Protein AF-E9PJC9-F1 (afdb_monomer_lite)

Radius of gyration: 21.59 Å; chains: 1; bounding box: 67×34×51 Å

Organism: Homo sapiens (NCBI:txid9606)

InterPro domains:
  IPR000734 Triacylglycerol lipase family [PR00821] (77-96)
  IPR000734 Triacylglycerol lipase family [PR00821] (98-112)
  IPR000734 Triacylglycerol lipase family [PTHR11610] (3-110)
  IPR002331 Pancreatic lipase [PR00823] (19-36)
  IPR002331 Pancreatic lipase [PR00823] (36-47)
  IPR002331 Pancreatic lipase [PR00823] (56-68)
  IPR002331 Pancreatic lipase [PR00823] (74-88)
  IPR002331 Pancreatic lipase [PR00823] (97-116)
  IPR013818 Lipase [PF00151] (18-110)
  IPR013818 Lipase [PF00151] (114-162)
  IPR029058 Alpha/Beta hydrolase fold [G3DSA:3.40.50.1820] (18-111)
  IPR029058 Alpha/Beta hydrolase fold [G3DSA:3.40.50.1820] (112-163)
  IPR029058 Alpha/Beta hydrolase fold [SSF53474] (18-110)
  IPR029058 Alpha/Beta hydrolase fold [SSF53474] (111-162)

pLDDT: mean 87.7, std 13.85, range [45.06, 98.12]

Secondary structure (DSSP, 8-state):
--SHHHHHHHS----PPPEEEETTTEEEESSTTTSSSSSS-S--PPPPHHHHT--EEE--SSSSSS-EEEBTTBTHHHHTTT--TTS-----------TT-TTHHHHHTTS---SSEEEES-B-TTTTTS-GGGS--GGGSSSEEEE-SS-S-HHHH---B--

Foldseek 3Di:
DPPVVVVVVVVPPPPDWDWDQDDVPGIDTLDPPNECDPQHPDSDDDDDCVVVVDWDWDDDPVRLPHTQTDDPVDNVSCVVDPDDPPDDDDDDDDDDDDPPRPCVSSVCNVDDDDPEAEAEQFFCRSAPPGPCVRHPDCVPDPHYYYDHDQCDPCPPRNRGGHD

Structure (mmCIF, N/CA/C/O backbone):
data_AF-E9PJC9-F1
#
_entry.id   AF-E9PJC9-F1
#
loop_
_atom_site.group_PDB
_atom_site.id
_atom_site.type_symbol
_atom_site.label_atom_id
_atom_site.label_alt_id
_atom_site.label_comp_id
_atom_site.label_asym_id
_atom_site.label_entity_id
_atom_site.label_seq_id
_atom_site.pdbx_PDB_ins_code
_atom_site.Cartn_x
_atom_site.Cartn_y
_atom_site.Cartn_z
_atom_site.occupancy
_atom_site.B_iso_or_equiv
_atom_site.auth_seq_id
_atom_site.auth_comp_id
_atom_site.auth_asym_id
_atom_site.auth_atom_id
_atom_site.pdbx_PDB_model_num
ATOM 1 N N . MET A 1 1 ? 48.545 -14.571 -26.822 1.00 55.03 1 MET A N 1
ATOM 2 C CA . MET A 1 1 ? 47.214 -15.193 -26.624 1.00 55.03 1 MET A CA 1
ATOM 3 C C . MET A 1 1 ? 46.626 -14.992 -25.214 1.00 55.03 1 MET A C 1
ATOM 5 O O . MET A 1 1 ? 45.601 -15.588 -24.930 1.00 55.03 1 MET A O 1
ATOM 9 N N . LEU A 1 2 ? 47.193 -14.122 -24.355 1.00 52.69 2 LEU A N 1
ATOM 10 C CA . LEU A 1 2 ? 46.673 -13.844 -22.998 1.00 52.69 2 LEU A CA 1
ATOM 11 C C . LEU A 1 2 ? 46.023 -12.454 -22.820 1.00 52.69 2 LEU A C 1
ATOM 13 O O . LEU A 1 2 ? 45.412 -12.201 -21.793 1.00 52.69 2 LEU A O 1
ATOM 17 N N . ILE A 1 3 ? 46.132 -11.559 -23.809 1.00 53.19 3 ILE A N 1
ATOM 18 C CA . ILE A 1 3 ? 45.647 -10.165 -23.706 1.00 53.19 3 ILE A CA 1
ATOM 19 C C . ILE A 1 3 ? 44.168 -10.038 -24.123 1.00 53.19 3 ILE A C 1
ATOM 21 O O . ILE A 1 3 ? 43.474 -9.124 -23.700 1.00 53.19 3 ILE A O 1
ATOM 25 N N . PHE A 1 4 ? 43.649 -10.991 -24.905 1.00 49.34 4 PHE A N 1
ATOM 26 C CA . PHE A 1 4 ? 42.239 -10.991 -25.317 1.00 49.34 4 PHE A CA 1
ATOM 27 C C . PHE A 1 4 ? 41.274 -11.448 -24.211 1.00 49.34 4 PHE A C 1
ATOM 29 O O . PHE A 1 4 ? 40.110 -11.070 -24.244 1.00 49.34 4 PHE A O 1
ATOM 36 N N . TRP A 1 5 ? 41.750 -12.201 -23.212 1.00 50.09 5 TRP A N 1
ATOM 37 C CA . TRP A 1 5 ? 40.915 -12.691 -22.106 1.00 50.09 5 TRP A CA 1
ATOM 38 C C . TRP A 1 5 ? 40.736 -11.670 -20.974 1.00 50.09 5 TRP A C 1
ATOM 40 O O . TRP A 1 5 ? 39.743 -11.719 -20.249 1.00 50.09 5 TRP A O 1
ATOM 50 N N . THR A 1 6 ? 41.662 -10.717 -20.827 1.00 51.62 6 THR A N 1
ATOM 51 C CA . THR A 1 6 ? 41.567 -9.666 -19.803 1.00 51.62 6 THR A CA 1
ATOM 52 C C . THR A 1 6 ? 40.591 -8.555 -20.193 1.00 51.62 6 THR A C 1
ATOM 54 O O . THR A 1 6 ? 39.960 -7.979 -19.313 1.00 51.62 6 THR A O 1
ATOM 57 N N . ILE A 1 7 ? 40.389 -8.296 -21.491 1.00 50.78 7 ILE A N 1
ATOM 58 C CA . ILE A 1 7 ? 39.439 -7.278 -21.978 1.00 50.78 7 ILE A CA 1
ATOM 59 C C . ILE A 1 7 ? 37.985 -7.758 -21.834 1.00 50.78 7 ILE A C 1
ATOM 61 O O . ILE A 1 7 ? 37.119 -6.979 -21.445 1.00 50.78 7 ILE A O 1
ATOM 65 N N . THR A 1 8 ? 37.710 -9.049 -22.044 1.00 52.00 8 THR A N 1
ATOM 66 C CA . THR A 1 8 ? 36.374 -9.630 -21.812 1.00 52.00 8 THR A CA 1
ATOM 67 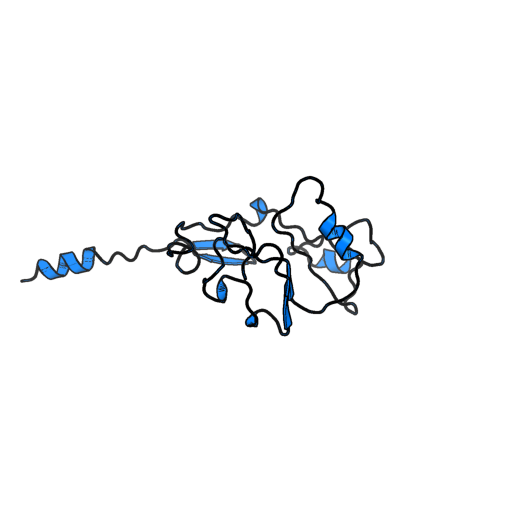C C . THR A 1 8 ? 35.979 -9.656 -20.336 1.00 52.00 8 THR A C 1
ATOM 69 O O . THR A 1 8 ? 34.804 -9.494 -20.027 1.00 52.00 8 THR A O 1
ATOM 72 N N . LEU A 1 9 ? 36.941 -9.791 -19.415 1.00 48.72 9 LEU A N 1
ATOM 73 C CA . LEU A 1 9 ? 36.659 -9.760 -17.975 1.00 48.72 9 LEU A CA 1
ATOM 74 C C . LEU A 1 9 ? 36.445 -8.329 -17.440 1.00 48.72 9 LEU A C 1
ATOM 76 O O . LEU A 1 9 ? 35.771 -8.150 -16.433 1.00 48.72 9 LEU A O 1
ATOM 80 N N . PHE A 1 10 ? 36.974 -7.308 -18.126 1.00 45.06 10 PHE A N 1
ATOM 81 C CA . PHE A 1 10 ? 36.808 -5.898 -17.746 1.00 45.06 10 PHE A CA 1
ATOM 82 C C . PHE A 1 10 ? 35.501 -5.265 -18.263 1.00 45.06 10 PHE A C 1
ATOM 84 O O . PHE A 1 10 ? 35.107 -4.203 -17.790 1.00 45.06 10 PHE A O 1
ATOM 91 N N . LEU A 1 11 ? 34.813 -5.913 -19.211 1.00 48.34 11 LEU A N 1
ATOM 92 C CA . LEU A 1 11 ? 33.531 -5.455 -19.771 1.00 48.34 11 LEU A CA 1
ATOM 93 C C . LEU A 1 11 ? 32.297 -6.080 -19.093 1.00 48.34 11 LEU A C 1
ATOM 95 O O . LEU A 1 11 ? 31.175 -5.671 -19.370 1.00 48.34 11 LEU A O 1
ATOM 99 N N . LEU A 1 12 ? 32.497 -7.025 -18.170 1.00 50.50 12 LEU A N 1
ATOM 100 C CA . LEU A 1 12 ? 31.462 -7.639 -17.327 1.00 50.50 12 LEU A CA 1
ATOM 101 C C . LEU A 1 12 ? 31.462 -7.036 -15.915 1.00 50.50 12 LEU A C 1
ATOM 103 O O . LEU A 1 12 ? 31.270 -7.728 -14.916 1.00 50.50 12 LEU A O 1
ATOM 107 N N . GLY A 1 13 ? 31.686 -5.726 -15.811 1.00 48.22 13 GLY A N 1
ATOM 108 C CA . GLY A 1 13 ? 31.329 -5.005 -14.597 1.00 48.22 13 GLY A CA 1
ATOM 109 C C . GLY A 1 13 ? 29.812 -5.041 -14.454 1.00 48.22 13 GLY A C 1
ATOM 110 O O . GLY A 1 13 ? 29.132 -4.194 -15.024 1.00 48.22 13 GLY A O 1
ATOM 111 N N . ALA A 1 14 ? 29.273 -6.030 -13.734 1.00 58.56 14 ALA A N 1
ATOM 112 C CA . ALA A 1 14 ? 27.872 -6.020 -13.335 1.00 58.56 14 ALA A CA 1
ATOM 113 C C . ALA A 1 14 ? 27.612 -4.673 -12.652 1.00 58.56 14 ALA A C 1
ATOM 115 O O . ALA A 1 14 ? 28.265 -4.348 -11.657 1.00 58.56 14 ALA A O 1
ATOM 116 N N . ALA A 1 15 ? 26.726 -3.853 -13.221 1.00 58.78 15 ALA A N 1
ATOM 117 C CA . ALA A 1 15 ? 26.337 -2.584 -12.627 1.00 58.78 15 ALA A CA 1
ATOM 118 C C . ALA A 1 15 ? 25.679 -2.881 -11.272 1.00 58.78 15 ALA A C 1
ATOM 120 O O . ALA A 1 15 ? 24.491 -3.191 -11.208 1.00 58.78 15 ALA A O 1
ATOM 121 N N . LYS A 1 16 ? 26.477 -2.856 -10.199 1.00 71.38 16 LYS A N 1
ATOM 122 C CA . LYS A 1 16 ? 26.041 -3.197 -8.846 1.00 71.38 16 LYS A CA 1
ATOM 123 C C . LYS A 1 16 ? 24.961 -2.196 -8.433 1.00 71.38 16 LYS A C 1
ATOM 125 O O . LYS A 1 16 ? 25.232 -0.996 -8.400 1.00 71.38 16 LYS A O 1
ATOM 130 N N . GLY A 1 17 ? 23.742 -2.680 -8.199 1.00 81.62 17 GLY A N 1
ATOM 131 C CA . GLY A 1 17 ? 22.659 -1.837 -7.697 1.00 81.62 17 GLY A CA 1
ATOM 132 C C . GLY A 1 17 ? 22.961 -1.299 -6.304 1.00 81.62 17 GLY A C 1
ATOM 133 O O . GLY A 1 17 ? 23.843 -1.802 -5.597 1.00 81.62 17 GLY A O 1
ATOM 134 N N . LYS A 1 18 ? 22.250 -0.240 -5.937 1.00 94.62 18 LYS A N 1
ATOM 135 C CA . LYS A 1 18 ? 22.256 0.340 -4.599 1.00 94.62 18 LYS A CA 1
ATOM 136 C C . LYS A 1 18 ? 21.129 -0.263 -3.770 1.00 94.62 18 LYS A C 1
ATOM 138 O O . LYS A 1 18 ? 20.182 -0.846 -4.296 1.00 94.62 18 LYS A O 1
ATOM 143 N N . GLU A 1 19 ? 21.257 -0.097 -2.463 1.00 96.62 19 GLU A N 1
ATOM 144 C CA . GLU A 1 19 ? 20.276 -0.530 -1.479 1.00 96.62 19 GLU A CA 1
ATOM 145 C C . GLU A 1 19 ? 20.133 0.548 -0.399 1.00 96.62 19 GLU A C 1
ATOM 147 O O . GLU A 1 19 ? 21.098 1.255 -0.087 1.00 96.62 19 GLU A O 1
ATOM 152 N N . VAL A 1 20 ? 18.929 0.683 0.151 1.00 97.38 20 VAL A N 1
ATOM 153 C CA . VAL A 1 20 ? 18.644 1.463 1.360 1.00 97.38 20 VAL A CA 1
ATOM 154 C C . VAL A 1 20 ? 17.872 0.593 2.342 1.00 97.38 20 VAL A C 1
ATOM 156 O O . VAL A 1 20 ? 16.965 -0.122 1.930 1.00 97.38 20 VAL A O 1
ATOM 159 N N . CYS A 1 21 ? 18.219 0.658 3.628 1.00 97.44 21 CYS A N 1
ATOM 160 C CA . CYS A 1 21 ? 17.546 -0.101 4.678 1.00 97.44 21 CYS A CA 1
ATOM 161 C C . CYS A 1 21 ? 16.919 0.836 5.710 1.00 97.44 21 CYS A C 1
ATOM 163 O O . CYS A 1 21 ? 17.539 1.827 6.106 1.00 97.44 21 CYS A O 1
ATOM 165 N N . TYR A 1 22 ? 15.719 0.490 6.165 1.00 95.44 22 TYR A N 1
ATOM 166 C CA . TYR A 1 22 ? 15.011 1.155 7.255 1.00 95.44 22 TYR A CA 1
ATOM 167 C C . TYR A 1 22 ? 14.710 0.126 8.343 1.00 95.44 22 TYR A C 1
ATOM 169 O O . TYR A 1 22 ? 14.343 -1.003 8.028 1.00 95.44 22 TYR A O 1
ATOM 177 N N . GLU A 1 23 ? 14.880 0.521 9.603 1.00 88.38 23 GLU A N 1
ATOM 178 C CA . GLU A 1 23 ? 14.930 -0.373 10.770 1.00 88.38 23 GLU A CA 1
ATOM 179 C C . GLU A 1 23 ? 13.814 -1.430 10.783 1.00 88.38 23 GLU A C 1
ATOM 181 O O . GLU A 1 23 ? 14.104 -2.620 10.678 1.00 88.38 23 GLU A O 1
ATOM 186 N N . ASP A 1 24 ? 12.552 -0.996 10.789 1.00 88.69 24 ASP A N 1
ATOM 187 C CA . ASP A 1 24 ? 11.395 -1.897 10.876 1.00 88.69 24 ASP A CA 1
ATOM 188 C C . ASP A 1 24 ? 10.867 -2.388 9.513 1.00 88.69 24 ASP A C 1
ATOM 190 O O . ASP A 1 24 ? 9.931 -3.184 9.465 1.00 88.69 24 ASP A O 1
ATOM 194 N N . LEU A 1 25 ? 11.427 -1.912 8.391 1.00 92.00 25 LEU A N 1
ATOM 195 C CA . LEU A 1 25 ? 10.908 -2.188 7.036 1.00 92.00 25 LEU A CA 1
ATOM 196 C C . LEU A 1 25 ? 11.855 -3.025 6.167 1.00 92.00 25 LEU A C 1
ATOM 198 O O . LEU A 1 25 ? 11.480 -3.429 5.069 1.00 92.00 25 LEU A O 1
ATOM 202 N N . GLY A 1 26 ? 13.078 -3.284 6.633 1.00 94.88 26 GLY A N 1
ATOM 203 C CA . GLY A 1 26 ? 14.083 -4.014 5.869 1.00 94.88 26 GLY A CA 1
ATOM 204 C C . GLY A 1 26 ? 14.741 -3.168 4.778 1.00 94.88 26 GLY A C 1
ATOM 205 O O . GLY A 1 26 ? 14.842 -1.944 4.891 1.00 94.88 26 GLY A O 1
ATOM 206 N N . CYS A 1 27 ? 15.253 -3.838 3.745 1.00 96.88 27 CYS A N 1
ATOM 207 C CA . CYS A 1 27 ? 16.083 -3.235 2.706 1.00 96.88 27 CYS A CA 1
ATOM 208 C C . CYS A 1 27 ? 15.401 -3.241 1.333 1.00 96.88 27 CYS A C 1
ATOM 210 O O . CYS A 1 27 ? 14.720 -4.194 0.966 1.00 96.88 27 CYS A O 1
ATOM 212 N N . PHE A 1 28 ? 15.638 -2.182 0.561 1.00 97.31 28 PHE A N 1
ATOM 213 C CA . PHE A 1 28 ? 15.075 -1.952 -0.767 1.00 97.31 28 PHE A CA 1
ATOM 214 C C . PHE A 1 28 ? 16.201 -1.711 -1.763 1.00 97.31 28 PHE A C 1
ATOM 216 O O . PHE A 1 28 ? 17.047 -0.842 -1.532 1.00 97.31 28 PHE A O 1
ATOM 223 N N . SER A 1 29 ? 16.195 -2.439 -2.880 1.00 96.25 29 SER A N 1
ATOM 224 C CA . SER A 1 29 ? 17.199 -2.298 -3.938 1.00 96.25 29 SER A CA 1
ATOM 225 C C . SER A 1 29 ? 16.664 -1.548 -5.160 1.00 96.25 29 SER A C 1
ATOM 227 O O . SER A 1 29 ? 15.470 -1.571 -5.440 1.00 96.25 29 SER A O 1
ATOM 229 N N . ASP A 1 30 ? 17.561 -0.901 -5.909 1.00 96.25 30 ASP A N 1
ATOM 230 C CA . ASP A 1 30 ? 17.271 -0.286 -7.213 1.00 96.25 30 ASP A CA 1
ATOM 231 C C . ASP A 1 30 ? 17.617 -1.192 -8.416 1.00 96.25 30 ASP A C 1
ATOM 233 O O . ASP A 1 30 ? 17.681 -0.721 -9.558 1.00 96.25 30 ASP A O 1
ATOM 237 N N . THR A 1 31 ? 17.887 -2.480 -8.172 1.00 95.88 31 THR A N 1
ATOM 238 C CA . THR A 1 31 ? 18.091 -3.487 -9.224 1.00 95.88 31 THR A CA 1
ATOM 239 C C . THR A 1 31 ? 16.782 -3.917 -9.872 1.00 95.88 31 THR A C 1
ATOM 241 O O . THR A 1 31 ? 15.701 -3.586 -9.399 1.00 95.88 31 THR A O 1
ATOM 244 N N . GLU A 1 32 ? 16.871 -4.700 -10.947 1.00 95.25 32 GLU A N 1
ATOM 245 C CA . GLU A 1 32 ? 15.694 -5.338 -11.530 1.00 95.25 32 GLU A CA 1
ATOM 246 C C . GLU A 1 32 ? 14.988 -6.245 -10.495 1.00 95.25 32 GLU A C 1
ATOM 248 O O . GLU A 1 32 ? 15.680 -6.875 -9.687 1.00 95.25 32 GLU A O 1
ATOM 253 N N . PRO A 1 33 ? 13.642 -6.298 -10.507 1.00 95.75 33 PRO A N 1
ATOM 254 C CA . PRO A 1 33 ? 12.752 -5.575 -11.428 1.00 95.75 33 PRO A CA 1
ATOM 255 C C . PRO A 1 33 ? 12.397 -4.136 -10.998 1.00 95.75 33 PRO A C 1
ATOM 257 O O . PRO A 1 33 ? 11.690 -3.440 -11.727 1.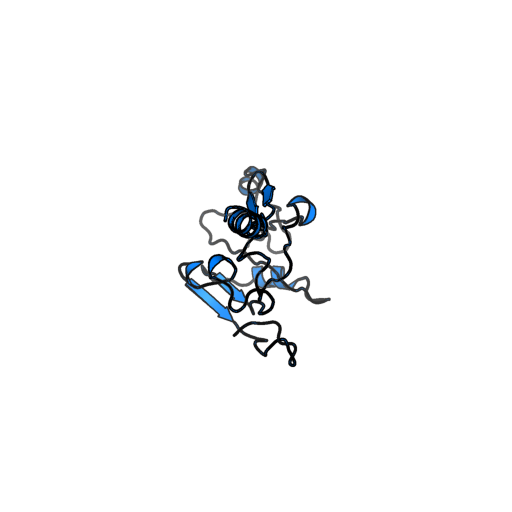00 95.75 33 PRO A O 1
ATOM 260 N N . TRP A 1 34 ? 12.896 -3.662 -9.854 1.00 96.00 34 TRP A N 1
ATOM 261 C CA . TRP A 1 34 ? 12.559 -2.369 -9.240 1.00 96.00 34 TRP A CA 1
ATOM 262 C C . TRP A 1 34 ? 13.044 -1.150 -10.033 1.00 96.00 34 TRP A C 1
ATOM 264 O O . TRP A 1 34 ? 12.385 -0.104 -10.015 1.00 96.00 34 TRP A O 1
ATOM 274 N N . GLY A 1 35 ? 14.158 -1.287 -10.754 1.00 94.06 35 GLY A N 1
ATOM 275 C CA . GLY A 1 35 ? 14.721 -0.250 -11.613 1.00 94.06 35 GLY A CA 1
ATOM 276 C C . GLY A 1 35 ? 15.749 -0.783 -12.613 1.00 94.06 35 GLY A C 1
ATOM 277 O O . GLY A 1 35 ? 16.310 -1.866 -12.461 1.00 94.06 35 GLY A O 1
ATOM 278 N N . GLY A 1 36 ? 16.011 -0.001 -13.659 1.00 94.06 36 GLY A N 1
ATOM 279 C CA . GLY A 1 36 ? 16.918 -0.371 -14.748 1.00 94.06 36 GLY A CA 1
ATOM 280 C C . GLY A 1 36 ? 16.320 -1.314 -15.798 1.00 94.06 36 GLY A C 1
ATOM 281 O O . GLY A 1 36 ? 17.064 -1.759 -16.666 1.00 94.06 36 GLY A O 1
ATOM 282 N N . THR A 1 37 ? 15.010 -1.580 -15.754 1.00 94.69 37 THR A N 1
ATOM 283 C CA . THR A 1 37 ? 14.294 -2.380 -16.762 1.00 94.69 37 THR A CA 1
ATOM 284 C C . THR A 1 37 ? 13.753 -1.495 -17.891 1.00 94.69 37 THR A C 1
ATOM 286 O O . THR A 1 37 ? 13.727 -0.270 -17.777 1.00 94.69 37 THR A O 1
ATOM 289 N N . ALA A 1 38 ? 13.263 -2.094 -18.982 1.00 94.12 38 ALA A N 1
ATOM 290 C CA . ALA A 1 38 ? 12.606 -1.339 -20.057 1.00 94.12 38 ALA A CA 1
ATOM 291 C C . ALA A 1 38 ? 11.342 -0.591 -19.580 1.00 94.12 38 ALA A C 1
ATOM 293 O O . ALA A 1 38 ? 11.078 0.515 -20.043 1.00 94.12 38 ALA A O 1
ATOM 294 N N . ILE A 1 39 ? 10.594 -1.180 -18.637 1.00 94.25 39 ILE A N 1
ATOM 295 C CA . ILE A 1 39 ? 9.359 -0.610 -18.072 1.00 94.25 39 ILE A CA 1
ATOM 296 C C . ILE A 1 39 ? 9.686 0.422 -16.976 1.00 94.25 39 ILE A C 1
ATOM 298 O O . ILE A 1 39 ? 9.009 1.439 -16.852 1.00 94.25 39 ILE A O 1
ATOM 302 N N . ARG A 1 40 ? 10.756 0.195 -16.199 1.00 95.44 40 ARG A N 1
ATOM 303 C CA . ARG A 1 40 ? 11.213 1.049 -15.088 1.00 95.44 40 ARG A CA 1
ATOM 304 C C . ARG A 1 40 ? 12.680 1.459 -15.299 1.00 95.44 40 ARG A C 1
ATOM 306 O O . ARG A 1 40 ? 13.564 0.963 -14.599 1.00 95.44 40 ARG A O 1
ATOM 313 N N . PRO A 1 41 ? 12.980 2.359 -16.254 1.00 94.19 41 PRO A N 1
ATOM 314 C CA . PRO A 1 41 ? 14.360 2.637 -16.671 1.00 94.19 41 PRO A CA 1
ATOM 315 C C . PRO A 1 41 ? 15.186 3.389 -15.622 1.00 94.19 41 PRO A C 1
ATOM 317 O O . PRO A 1 41 ? 16.412 3.279 -15.595 1.00 94.19 41 PRO A O 1
ATOM 320 N N . LEU A 1 42 ? 14.537 4.158 -14.746 1.00 94.69 42 LEU A N 1
ATOM 321 C CA . LEU A 1 42 ? 15.218 4.924 -13.708 1.00 94.69 42 LEU A CA 1
ATOM 322 C C . LEU A 1 42 ? 15.498 4.041 -12.485 1.00 94.69 42 LEU A C 1
ATOM 324 O O . LEU A 1 42 ? 14.581 3.479 -11.893 1.00 94.69 42 LEU A O 1
ATOM 328 N N . LYS A 1 43 ? 16.767 3.967 -12.070 1.00 94.56 43 LYS A N 1
ATOM 329 C CA . LYS A 1 43 ? 17.174 3.342 -10.804 1.00 94.56 43 LYS A CA 1
ATOM 330 C C . LYS A 1 43 ? 16.955 4.318 -9.653 1.00 94.56 43 LYS A C 1
ATOM 332 O O . LYS A 1 43 ? 17.758 5.230 -9.443 1.00 94.56 43 LYS A O 1
ATOM 337 N N . ILE A 1 44 ? 15.833 4.162 -8.960 1.00 94.31 44 ILE A N 1
ATOM 338 C CA . ILE A 1 44 ? 15.394 5.049 -7.881 1.00 94.31 44 ILE A CA 1
ATOM 339 C C . ILE A 1 44 ? 15.156 4.203 -6.634 1.00 94.31 44 ILE A C 1
ATOM 341 O O . ILE A 1 44 ? 14.428 3.218 -6.681 1.00 94.31 44 ILE A O 1
ATOM 345 N N . LEU A 1 45 ? 15.759 4.618 -5.521 1.00 96.94 45 LEU A N 1
ATOM 346 C CA . LEU A 1 45 ? 15.473 4.066 -4.199 1.00 96.94 45 LEU A CA 1
ATOM 347 C C . LEU A 1 45 ? 14.277 4.796 -3.570 1.00 96.94 45 LEU A C 1
ATOM 349 O O . LEU A 1 45 ? 14.085 5.989 -3.843 1.00 96.94 45 LEU A O 1
ATOM 353 N N . PRO A 1 46 ? 13.493 4.120 -2.713 1.00 97.31 46 PRO A N 1
ATOM 354 C CA . PRO A 1 46 ? 12.386 4.755 -2.010 1.00 97.31 46 PRO A CA 1
ATOM 355 C C . PRO A 1 46 ? 12.863 5.906 -1.111 1.00 97.31 46 PRO A C 1
ATOM 357 O O . PRO A 1 46 ? 14.029 6.001 -0.722 1.00 97.31 46 PRO A O 1
ATOM 360 N N . TRP A 1 47 ? 11.946 6.819 -0.792 1.00 97.75 47 TRP A N 1
ATOM 361 C CA . TRP A 1 47 ? 12.179 7.835 0.235 1.00 97.75 47 TRP A CA 1
ATOM 362 C C . TRP A 1 47 ? 12.104 7.226 1.638 1.00 97.75 47 TRP A C 1
ATOM 364 O O . TRP A 1 47 ? 11.458 6.202 1.837 1.00 97.75 47 TRP A O 1
ATOM 374 N N . SER A 1 48 ? 12.742 7.882 2.616 1.00 97.06 48 SER A N 1
ATOM 375 C CA . SER A 1 48 ? 12.707 7.419 4.006 1.00 97.06 48 SER A CA 1
ATOM 376 C C . SER A 1 48 ? 11.307 7.541 4.624 1.00 97.06 48 SER A C 1
ATOM 378 O O . SER A 1 48 ? 10.539 8.421 4.207 1.00 97.06 48 SER A O 1
ATOM 380 N N . PRO A 1 49 ? 10.971 6.716 5.636 1.00 95.38 49 PRO A N 1
ATOM 381 C CA . PRO A 1 49 ? 9.679 6.773 6.320 1.00 95.38 49 PRO A CA 1
ATOM 382 C C . PRO A 1 49 ? 9.329 8.167 6.852 1.00 95.38 49 PRO A C 1
ATOM 384 O O . PRO A 1 49 ? 8.186 8.602 6.732 1.00 95.38 49 PRO A O 1
ATOM 387 N N . GLU A 1 50 ? 10.314 8.915 7.355 1.00 94.56 50 GLU A N 1
ATOM 388 C CA . GLU A 1 50 ? 10.129 10.274 7.886 1.00 94.56 50 GLU A CA 1
ATOM 389 C C . GLU A 1 50 ? 9.791 11.274 6.779 1.00 94.56 50 GLU A C 1
ATOM 391 O O . GLU A 1 50 ? 9.048 12.228 7.006 1.00 94.56 50 GLU A O 1
ATOM 396 N N . LYS A 1 51 ? 10.332 11.063 5.572 1.00 96.50 51 LYS A N 1
ATOM 397 C CA . LYS A 1 51 ? 10.068 11.919 4.413 1.00 96.50 51 LYS A CA 1
ATOM 398 C C . LYS A 1 51 ? 8.713 11.621 3.776 1.00 96.50 51 LYS A C 1
ATOM 400 O O . LYS A 1 51 ? 8.072 12.548 3.288 1.00 96.50 51 LYS A O 1
ATOM 405 N N . ILE A 1 52 ? 8.295 10.354 3.760 1.00 96.38 52 ILE A N 1
ATOM 406 C CA . ILE A 1 52 ? 6.958 9.957 3.296 1.00 96.38 52 ILE A CA 1
ATOM 407 C C . ILE A 1 52 ? 5.899 10.414 4.307 1.00 96.38 52 ILE A C 1
ATOM 409 O O . ILE A 1 52 ? 4.862 10.938 3.912 1.00 96.38 52 ILE A O 1
ATOM 413 N N . GLY A 1 53 ? 6.172 10.259 5.606 1.00 94.75 53 GLY A N 1
ATOM 414 C CA . GLY A 1 53 ? 5.280 10.706 6.673 1.00 94.75 53 GLY A CA 1
ATOM 415 C C . GLY A 1 53 ? 3.966 9.923 6.727 1.00 94.75 53 GLY A C 1
ATOM 416 O O . GLY A 1 53 ? 2.913 10.522 6.950 1.00 94.75 53 GLY A O 1
ATOM 417 N N . THR A 1 54 ? 4.012 8.603 6.504 1.00 94.94 54 THR A N 1
ATOM 418 C CA . THR A 1 54 ? 2.828 7.729 6.533 1.00 94.94 54 THR A CA 1
ATOM 419 C C . THR A 1 54 ? 2.105 7.825 7.876 1.00 94.94 54 THR A C 1
ATOM 421 O O . THR A 1 54 ? 2.720 7.738 8.938 1.00 94.94 54 THR A O 1
ATOM 424 N N . ARG A 1 55 ? 0.777 7.971 7.838 1.00 96.00 55 ARG A N 1
ATOM 425 C CA . ARG A 1 55 ? -0.078 8.048 9.029 1.00 96.00 55 ARG A CA 1
ATOM 426 C C . ARG A 1 55 ? -1.201 7.025 8.949 1.00 96.00 55 ARG A C 1
ATOM 428 O O . ARG A 1 55 ? -1.881 6.938 7.932 1.00 96.00 55 ARG A O 1
ATOM 435 N N . PHE A 1 56 ? -1.452 6.330 10.054 1.00 97.06 56 PHE A N 1
ATOM 436 C CA . PHE A 1 56 ? -2.585 5.419 10.196 1.00 97.06 56 PHE A CA 1
ATOM 437 C C . PHE A 1 56 ? -3.702 6.125 10.960 1.00 97.06 56 PHE A C 1
ATOM 439 O O . PHE A 1 56 ? -3.596 6.369 12.162 1.00 97.06 56 PHE A O 1
ATOM 446 N N . LEU A 1 57 ? -4.749 6.516 10.234 1.00 97.12 57 LEU A N 1
ATOM 447 C CA . LEU A 1 57 ? -5.883 7.267 10.770 1.00 97.12 57 LEU A CA 1
ATOM 448 C C . LEU A 1 57 ? -7.053 6.308 11.011 1.00 97.12 57 LEU A C 1
ATOM 450 O O . LEU A 1 57 ? -7.733 5.905 10.069 1.00 97.12 57 LEU A O 1
ATOM 454 N N . LEU A 1 58 ? -7.284 5.933 12.268 1.00 96.62 58 LEU A N 1
ATOM 455 C CA . LEU A 1 58 ? -8.365 5.031 12.647 1.00 96.62 58 LEU A CA 1
ATOM 456 C C . LEU A 1 58 ? -9.690 5.786 12.778 1.00 96.62 58 LEU A C 1
ATOM 458 O O . LEU A 1 58 ? -9.827 6.685 13.611 1.00 96.62 58 LEU A O 1
ATOM 462 N N . TYR A 1 59 ? -10.683 5.331 12.021 1.00 95.19 59 TYR A N 1
ATOM 463 C CA . TYR A 1 59 ? -12.091 5.669 12.199 1.00 95.19 59 TYR A CA 1
ATOM 464 C C . TYR A 1 59 ? -12.856 4.407 12.588 1.00 95.19 59 TYR A C 1
ATOM 466 O O . TYR A 1 59 ? -12.636 3.340 12.012 1.00 95.19 59 TYR A O 1
ATOM 474 N N . THR A 1 60 ? -13.776 4.529 13.539 1.00 94.25 60 THR A N 1
ATOM 475 C CA . THR A 1 60 ? -14.704 3.451 13.903 1.00 94.25 60 THR A CA 1
ATOM 476 C C . THR A 1 60 ? -16.137 3.971 13.919 1.00 94.25 60 THR A C 1
ATOM 478 O O . THR A 1 60 ? -16.386 5.170 13.770 1.00 94.25 60 THR A O 1
ATOM 481 N N . ASN A 1 61 ? -17.099 3.073 14.129 1.00 92.44 61 ASN A N 1
ATOM 482 C CA . ASN A 1 61 ? -18.495 3.445 14.357 1.00 92.44 61 ASN A CA 1
ATOM 483 C C . ASN A 1 61 ? -18.660 4.404 15.554 1.00 92.44 61 ASN A C 1
ATOM 485 O O . ASN A 1 61 ? -19.588 5.208 15.563 1.00 92.44 61 ASN A O 1
ATOM 489 N N . GLU A 1 62 ? -17.765 4.336 16.543 1.00 95.19 62 GLU A N 1
ATOM 490 C CA . GLU A 1 62 ? -17.755 5.162 17.754 1.00 95.19 62 GLU A CA 1
ATOM 491 C C . GLU A 1 62 ? -17.101 6.540 17.539 1.00 95.19 62 GLU A C 1
ATOM 493 O O . GLU A 1 62 ? -17.443 7.494 18.238 1.00 95.19 62 GLU A O 1
ATOM 498 N N . ASN A 1 63 ? -16.197 6.682 16.562 1.00 95.19 63 ASN A N 1
ATOM 499 C CA . ASN A 1 63 ? -15.561 7.956 16.196 1.00 95.19 63 ASN A CA 1
ATOM 500 C C . ASN A 1 63 ? -15.575 8.216 14.673 1.00 95.19 63 ASN A C 1
ATOM 502 O O . ASN A 1 63 ? -14.522 8.372 14.055 1.00 95.19 63 ASN A O 1
ATOM 506 N N . PRO A 1 64 ? -16.756 8.341 14.041 1.00 91.94 64 PRO A N 1
ATOM 507 C CA . PRO A 1 64 ? -16.868 8.393 12.580 1.00 91.94 64 PRO A CA 1
ATOM 508 C C . PRO A 1 64 ? -16.342 9.692 11.952 1.00 91.94 64 PRO A C 1
ATOM 510 O O . PRO A 1 64 ? -16.050 9.720 10.762 1.00 91.94 64 PRO A O 1
ATOM 513 N N . ASN A 1 65 ? -16.231 10.770 12.736 1.00 92.00 65 ASN A N 1
ATOM 514 C CA . ASN A 1 65 ? -15.862 12.102 12.239 1.00 92.00 65 ASN A CA 1
ATOM 515 C C . ASN A 1 65 ? -14.466 12.564 12.679 1.00 92.00 65 ASN A C 1
ATOM 517 O O . ASN A 1 65 ? -13.955 13.539 12.141 1.00 92.00 65 ASN A O 1
ATOM 521 N N . ASN A 1 66 ? -13.861 11.907 13.672 1.00 94.94 66 ASN A N 1
ATOM 522 C CA . ASN A 1 66 ? -12.566 12.297 14.228 1.00 94.94 66 ASN A CA 1
ATOM 523 C C . ASN A 1 66 ? -11.672 11.066 14.301 1.00 94.94 66 ASN A C 1
ATOM 525 O O . ASN A 1 66 ? -12.020 10.103 14.981 1.00 94.94 66 ASN A O 1
ATOM 529 N N . PHE A 1 67 ? -10.527 11.099 13.625 1.00 96.69 67 PHE A N 1
ATOM 530 C CA . PHE A 1 67 ? -9.593 9.980 13.638 1.00 96.69 67 PHE A CA 1
ATOM 531 C C . PHE A 1 67 ? -8.831 9.872 14.964 1.00 96.69 67 PHE A C 1
ATOM 533 O O . PHE A 1 67 ? -8.561 10.870 15.634 1.00 96.69 67 PHE A O 1
ATOM 540 N N . GLN A 1 68 ? -8.403 8.656 15.285 1.00 97.94 68 GLN A N 1
ATOM 541 C CA . GLN A 1 68 ? -7.347 8.377 16.258 1.00 97.94 68 GLN A CA 1
ATOM 542 C C . GLN A 1 68 ? -6.088 7.946 15.496 1.00 97.94 68 GLN A C 1
ATOM 544 O O . GLN A 1 68 ? -6.179 7.194 14.528 1.00 97.94 68 GLN A O 1
ATOM 549 N N . ILE A 1 69 ? -4.915 8.460 15.873 1.00 97.69 69 ILE A N 1
ATOM 550 C CA . ILE A 1 69 ? -3.655 8.096 15.207 1.00 97.69 69 ILE A CA 1
ATOM 551 C C . ILE A 1 69 ? -3.136 6.795 15.814 1.00 97.69 69 ILE A C 1
ATOM 553 O O . ILE A 1 69 ? -2.977 6.715 17.030 1.00 97.69 69 ILE A O 1
ATOM 557 N N . LEU A 1 70 ? -2.832 5.820 14.960 1.00 97.56 70 LEU A N 1
ATOM 558 C CA . LEU A 1 70 ? -2.102 4.611 15.335 1.00 97.56 70 LEU A CA 1
ATOM 559 C C . LEU A 1 70 ? -0.635 4.756 14.919 1.00 97.56 70 LEU A C 1
ATOM 561 O O . LEU A 1 70 ? -0.341 5.224 13.814 1.00 97.56 70 LEU A O 1
ATOM 565 N N . LEU A 1 71 ? 0.283 4.375 15.805 1.00 95.00 71 LEU A N 1
ATOM 566 C CA . LEU A 1 71 ? 1.725 4.476 15.582 1.00 95.00 71 LEU A CA 1
ATOM 567 C C . LEU A 1 71 ? 2.352 3.083 15.532 1.00 95.00 71 LEU A C 1
ATOM 569 O O . LEU A 1 71 ? 2.185 2.297 16.458 1.00 95.00 71 LEU A O 1
ATOM 573 N N . LEU A 1 72 ? 3.129 2.801 14.480 1.00 89.69 72 LEU A N 1
ATOM 574 C CA . LEU A 1 72 ? 3.872 1.535 14.365 1.00 89.69 72 LEU A CA 1
ATOM 575 C C . LEU A 1 72 ? 4.904 1.383 15.484 1.00 89.69 72 LEU A C 1
ATOM 577 O O . LEU A 1 72 ? 5.087 0.293 16.013 1.00 89.69 72 LEU A O 1
ATOM 581 N N . SER A 1 73 ? 5.536 2.492 15.865 1.00 91.69 73 SER A N 1
ATOM 582 C CA . SER A 1 73 ? 6.546 2.537 16.921 1.00 91.69 73 SER A CA 1
ATOM 583 C C . SER A 1 73 ? 5.968 2.397 18.333 1.00 91.69 73 SER A C 1
ATOM 585 O O . SER A 1 73 ? 6.733 2.263 19.283 1.00 91.69 73 SER A O 1
ATOM 587 N N . ASP A 1 74 ? 4.644 2.495 18.498 1.00 95.75 74 ASP A N 1
ATOM 588 C CA . ASP A 1 74 ? 3.987 2.461 19.806 1.00 95.75 74 ASP A CA 1
ATOM 589 C C . ASP A 1 74 ? 2.650 1.694 19.751 1.00 95.75 74 ASP A C 1
ATOM 591 O O . ASP A 1 74 ? 1.583 2.291 19.547 1.00 95.75 74 ASP A O 1
ATOM 595 N N . PRO A 1 75 ? 2.682 0.366 19.981 1.00 95.50 75 PRO A N 1
ATOM 596 C CA . PRO A 1 75 ? 1.487 -0.476 20.004 1.00 95.50 75 PRO A CA 1
ATOM 597 C C . PRO A 1 75 ? 0.435 -0.060 21.042 1.00 95.50 75 PRO A C 1
ATOM 599 O O . PRO A 1 75 ? -0.743 -0.372 20.858 1.00 95.50 75 PRO A O 1
ATOM 602 N N . SER A 1 76 ? 0.812 0.678 22.097 1.00 97.75 76 SER A N 1
ATOM 603 C CA . SER A 1 76 ? -0.143 1.146 23.114 1.00 97.75 76 SER A CA 1
ATOM 604 C C . SER A 1 76 ? -1.194 2.100 22.534 1.00 97.75 76 SER A C 1
ATOM 606 O O . SER A 1 76 ? -2.311 2.185 23.046 1.00 97.75 76 SER A O 1
ATOM 608 N N . THR A 1 77 ? -0.889 2.751 21.404 1.00 98.00 77 THR A N 1
ATOM 609 C CA . THR A 1 77 ? -1.853 3.585 20.671 1.00 98.00 77 THR A CA 1
ATOM 610 C C . THR A 1 77 ? -3.051 2.791 20.154 1.00 98.00 77 THR A C 1
ATOM 612 O O . THR A 1 77 ? -4.148 3.340 20.086 1.00 98.00 77 THR A O 1
ATOM 615 N N . ILE A 1 78 ? -2.882 1.499 19.847 1.00 97.44 78 ILE A N 1
ATOM 616 C CA . ILE A 1 78 ? -3.979 0.614 19.433 1.00 97.44 78 ILE A CA 1
ATOM 617 C C . ILE A 1 78 ? -4.880 0.321 20.633 1.00 97.44 78 ILE A C 1
ATOM 619 O O . ILE A 1 78 ? -6.094 0.492 20.531 1.00 97.44 78 ILE A O 1
ATOM 623 N N . GLU A 1 79 ? -4.295 -0.050 21.773 1.00 96.44 79 GLU A N 1
ATOM 624 C CA . GLU A 1 79 ? -5.031 -0.364 23.008 1.00 96.44 79 GLU A CA 1
ATOM 625 C C . GLU A 1 79 ? -5.796 0.845 23.563 1.00 96.44 79 GLU A C 1
ATOM 627 O O . GLU A 1 79 ? -6.897 0.698 24.089 1.00 96.44 79 GLU A O 1
ATOM 632 N N . ALA A 1 80 ? -5.233 2.047 23.422 1.00 97.69 80 ALA A N 1
ATOM 633 C CA . ALA A 1 80 ? -5.855 3.296 23.858 1.00 97.69 80 ALA A CA 1
ATOM 634 C C . ALA A 1 80 ? -6.939 3.826 22.895 1.00 97.69 80 ALA A C 1
ATOM 636 O O . ALA A 1 80 ? -7.622 4.803 23.214 1.00 97.69 80 ALA A O 1
ATOM 637 N N . SER A 1 81 ? -7.073 3.230 21.709 1.00 98.12 81 SER A N 1
ATOM 638 C CA . SER A 1 81 ? -8.022 3.652 20.676 1.00 98.12 81 SER A CA 1
ATOM 639 C C . SER A 1 81 ? -9.366 2.920 20.780 1.00 98.12 81 SER A C 1
ATOM 641 O O . SER A 1 81 ? -9.561 2.025 21.595 1.00 98.12 81 SER A O 1
ATOM 643 N N . ASN A 1 82 ? -10.306 3.269 19.903 1.00 97.75 82 ASN A N 1
ATOM 644 C CA . ASN A 1 82 ? -11.578 2.562 19.747 1.00 97.75 82 ASN A CA 1
ATOM 645 C C . ASN A 1 82 ? -11.451 1.270 18.919 1.00 97.75 82 ASN A C 1
ATOM 647 O O . ASN A 1 82 ? -12.475 0.697 18.540 1.00 97.75 82 ASN A O 1
ATOM 651 N N . PHE A 1 83 ? -10.234 0.823 18.586 1.00 97.25 83 PHE A N 1
ATOM 652 C CA . PHE A 1 83 ? -10.021 -0.391 17.805 1.00 97.25 83 PHE A CA 1
ATOM 653 C C . PHE A 1 83 ? -10.645 -1.608 18.500 1.00 97.25 83 PHE A C 1
ATOM 655 O O . PHE A 1 83 ? -10.452 -1.835 19.692 1.00 97.25 83 PHE A O 1
ATOM 662 N N . GLN A 1 84 ? -11.385 -2.409 17.736 1.00 95.75 84 GLN A N 1
ATOM 663 C CA . GLN A 1 84 ? -12.079 -3.590 18.239 1.00 95.75 84 GLN A CA 1
ATOM 664 C C . GLN A 1 84 ? -11.536 -4.839 17.550 1.00 95.75 84 GLN A C 1
ATOM 666 O O . GLN A 1 84 ? -11.663 -4.984 16.335 1.00 95.75 84 GLN A O 1
ATOM 671 N N . MET A 1 85 ? -10.951 -5.744 18.337 1.00 93.81 85 MET A N 1
ATOM 672 C CA . MET A 1 85 ? -10.325 -6.981 17.847 1.00 93.81 85 MET A CA 1
ATOM 673 C C . MET A 1 85 ? -11.344 -7.993 17.298 1.00 93.81 85 MET A C 1
ATOM 675 O O . MET A 1 85 ? -10.982 -8.886 16.539 1.00 93.81 85 MET A O 1
ATOM 679 N N . ASP A 1 86 ? -12.619 -7.867 17.676 1.00 94.25 86 ASP A N 1
ATOM 680 C CA . ASP A 1 86 ? -13.728 -8.711 17.219 1.00 94.25 86 ASP A CA 1
ATOM 681 C C . ASP A 1 86 ? -14.440 -8.154 15.969 1.00 94.25 86 ASP A C 1
ATOM 683 O O . ASP A 1 86 ? -15.359 -8.785 15.438 1.00 94.25 86 ASP A O 1
ATOM 687 N N . ARG A 1 87 ? -14.013 -6.988 15.465 1.00 90.69 87 ARG A N 1
ATOM 688 C CA . ARG A 1 87 ? -14.552 -6.364 14.250 1.00 90.69 87 ARG A CA 1
ATOM 689 C C . ARG A 1 87 ? -13.598 -6.532 13.075 1.00 90.69 87 ARG A C 1
ATOM 691 O O . ARG A 1 87 ? -12.387 -6.639 13.221 1.00 90.69 87 ARG A O 1
ATOM 698 N N . LYS A 1 88 ? -14.157 -6.501 11.863 1.00 89.56 88 LYS A N 1
ATOM 699 C CA . LYS A 1 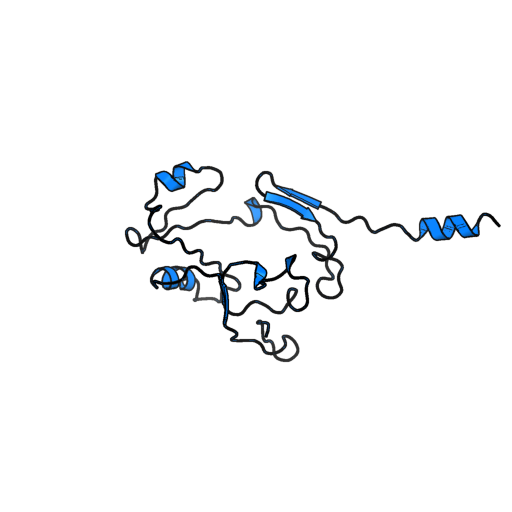88 ? -13.348 -6.471 10.639 1.00 89.56 88 LYS A CA 1
ATOM 700 C C . LYS A 1 88 ? -12.653 -5.118 10.491 1.00 89.56 88 LYS A C 1
ATOM 702 O O . LYS A 1 88 ? -13.318 -4.085 10.536 1.00 89.56 88 LYS A O 1
ATOM 707 N N . THR A 1 89 ? -11.355 -5.141 10.210 1.00 91.12 89 THR A N 1
ATOM 708 C CA . THR A 1 89 ? -10.554 -3.957 9.870 1.00 91.12 89 THR A CA 1
ATOM 709 C C . THR A 1 89 ? -10.489 -3.763 8.356 1.00 91.12 89 THR A C 1
ATOM 711 O O . THR A 1 89 ? -10.462 -4.732 7.598 1.00 91.12 89 THR A O 1
ATOM 714 N N . ARG A 1 90 ? -10.472 -2.504 7.908 1.00 90.25 90 ARG A N 1
ATOM 715 C CA . ARG A 1 90 ? -10.352 -2.112 6.498 1.00 90.25 90 ARG A CA 1
ATOM 716 C C . ARG A 1 90 ? -9.289 -1.037 6.381 1.00 90.25 90 ARG A C 1
ATOM 718 O O . ARG A 1 90 ? -9.344 -0.067 7.131 1.00 90.25 90 ARG A O 1
ATOM 725 N N . PHE A 1 91 ? -8.382 -1.192 5.429 1.00 91.94 91 PHE A N 1
ATOM 726 C CA . PHE A 1 91 ? -7.454 -0.136 5.045 1.00 91.94 91 PHE A CA 1
ATOM 727 C C . PHE A 1 91 ? -7.936 0.475 3.734 1.00 91.94 91 PHE A C 1
ATOM 729 O O . PHE A 1 91 ? -8.302 -0.251 2.813 1.00 91.94 91 PHE A O 1
ATOM 736 N N . ILE A 1 92 ? -7.956 1.804 3.670 1.00 91.38 92 ILE A N 1
ATOM 737 C CA . ILE A 1 92 ? -8.239 2.565 2.454 1.00 91.38 92 ILE A CA 1
ATOM 738 C C . ILE A 1 92 ? -6.988 3.395 2.191 1.00 91.38 92 ILE A C 1
ATOM 740 O O . ILE A 1 92 ? -6.589 4.202 3.031 1.00 91.38 92 ILE A O 1
ATOM 744 N N . ILE A 1 93 ? -6.340 3.138 1.058 1.00 93.62 93 ILE A N 1
ATOM 745 C CA . ILE A 1 93 ? -5.049 3.720 0.692 1.00 93.62 93 ILE A CA 1
ATOM 746 C C . ILE A 1 93 ? -5.277 4.518 -0.584 1.00 93.62 93 ILE A C 1
ATOM 748 O O . ILE A 1 93 ? -5.747 3.970 -1.578 1.00 93.62 93 ILE A O 1
ATOM 752 N N . HIS A 1 94 ? -4.988 5.815 -0.547 1.00 93.62 94 HIS A N 1
ATOM 753 C CA . HIS A 1 94 ? -5.164 6.666 -1.714 1.00 93.62 94 HIS A CA 1
ATOM 754 C C . HIS A 1 94 ? -3.957 6.596 -2.656 1.00 93.62 94 HIS A C 1
ATOM 756 O O . HIS A 1 94 ? -2.828 6.356 -2.228 1.00 93.62 94 HIS A O 1
ATOM 762 N N . GLY A 1 95 ? -4.208 6.868 -3.936 1.00 93.12 95 GLY A N 1
ATOM 763 C CA . GLY A 1 95 ? -3.186 7.130 -4.945 1.00 93.12 95 GLY A CA 1
ATOM 764 C C . GLY A 1 95 ? -3.199 8.607 -5.325 1.00 93.12 95 GLY A C 1
ATOM 765 O O . GLY A 1 95 ? -2.928 9.473 -4.488 1.00 93.12 95 GLY A O 1
ATOM 766 N N . PHE A 1 96 ? -3.548 8.883 -6.581 1.00 90.81 96 PHE A N 1
ATOM 767 C CA . PHE A 1 96 ? -3.812 10.235 -7.067 1.00 90.81 96 PHE A CA 1
ATOM 768 C C . PHE A 1 96 ? -4.952 10.890 -6.264 1.00 90.81 96 PHE A C 1
ATOM 770 O O . PHE A 1 96 ? -5.963 10.249 -5.986 1.00 90.81 96 PHE A O 1
ATOM 777 N N . ILE A 1 97 ? -4.776 12.156 -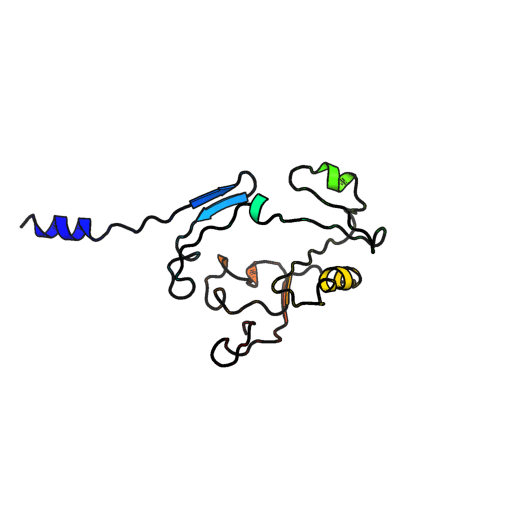5.877 1.00 88.44 97 ILE A N 1
ATOM 778 C CA . ILE A 1 97 ? -5.806 12.971 -5.218 1.00 88.44 97 ILE A CA 1
ATOM 779 C C . ILE A 1 97 ? -6.015 14.204 -6.086 1.00 88.44 97 ILE A C 1
ATOM 781 O O . ILE A 1 97 ? -5.089 15.005 -6.246 1.00 88.44 97 ILE A O 1
ATOM 785 N N . ASP A 1 98 ? -7.220 14.349 -6.632 1.00 83.50 98 ASP A N 1
ATOM 786 C CA . ASP A 1 98 ? -7.603 15.568 -7.332 1.00 83.50 98 ASP A CA 1
ATOM 787 C C . ASP A 1 98 ? -8.029 16.657 -6.337 1.00 83.50 98 ASP A C 1
ATOM 789 O O . ASP A 1 98 ? -8.448 16.397 -5.204 1.00 83.50 98 ASP A O 1
ATOM 793 N N . LYS A 1 99 ? -7.913 17.910 -6.764 1.00 80.62 99 LYS A N 1
ATOM 794 C CA . LYS A 1 99 ? -8.291 19.063 -5.953 1.00 80.62 99 LYS A CA 1
ATOM 795 C C . LYS A 1 99 ? -9.795 19.038 -5.666 1.00 80.62 99 LYS A C 1
ATOM 797 O O . LYS A 1 99 ? -10.601 19.111 -6.590 1.00 80.62 99 LYS A O 1
ATOM 802 N N . GLY A 1 100 ? -10.165 19.095 -4.388 1.00 71.62 100 GLY A N 1
ATOM 803 C CA . GLY A 1 100 ? -11.564 19.096 -3.951 1.00 71.62 100 GLY A CA 1
ATOM 804 C C . GLY A 1 100 ? -12.153 17.709 -3.687 1.00 71.62 100 GLY A C 1
ATOM 805 O O . GLY A 1 100 ? -13.334 17.637 -3.352 1.00 71.62 100 GLY A O 1
ATOM 806 N N . ASP A 1 101 ? -11.354 16.645 -3.809 1.00 80.31 101 ASP A N 1
ATOM 807 C CA . ASP A 1 101 ? -11.738 15.269 -3.471 1.00 80.31 101 ASP A CA 1
ATOM 808 C C . ASP A 1 101 ? -10.940 14.726 -2.271 1.00 80.31 101 ASP A C 1
ATOM 810 O O . ASP A 1 101 ? -10.763 13.528 -2.084 1.00 80.31 101 ASP A O 1
ATOM 814 N N . GLU A 1 102 ? -10.428 15.594 -1.397 1.00 86.19 102 GLU A N 1
ATOM 815 C CA . GLU A 1 102 ? -9.576 15.162 -0.284 1.00 86.19 102 GLU A CA 1
ATOM 816 C C . GLU A 1 102 ? -10.334 14.324 0.771 1.00 86.19 102 GLU A C 1
ATOM 818 O O . GLU A 1 102 ? -9.710 13.687 1.624 1.00 86.19 102 GLU A O 1
ATOM 823 N N . SER A 1 103 ? -11.674 14.310 0.734 1.00 87.94 103 SER A N 1
ATOM 824 C CA . SER A 1 103 ? -12.519 13.609 1.709 1.00 87.94 103 SER A CA 1
ATOM 825 C C . SER A 1 103 ? -12.934 12.193 1.308 1.00 87.94 103 SER A C 1
ATOM 827 O O . SER A 1 103 ? -13.433 11.477 2.183 1.00 87.94 103 SER A O 1
ATOM 829 N N . TRP A 1 104 ? -12.703 11.744 0.064 1.00 88.25 104 TRP A N 1
ATOM 830 C CA . TRP A 1 104 ? -13.257 10.474 -0.439 1.00 88.25 104 TRP A CA 1
ATOM 831 C C . TRP A 1 104 ? -12.893 9.271 0.437 1.00 88.25 104 TRP A C 1
ATOM 833 O O . TRP A 1 104 ? -13.731 8.407 0.699 1.00 88.25 104 TRP A O 1
ATOM 843 N N . VAL A 1 105 ? -11.664 9.252 0.969 1.00 87.69 105 VAL A N 1
ATOM 844 C CA . VAL A 1 105 ? -11.181 8.201 1.878 1.00 87.69 105 VAL A CA 1
ATOM 845 C C . VAL A 1 105 ? -12.058 8.139 3.129 1.00 87.69 105 VAL A C 1
ATOM 847 O O . VAL A 1 105 ? -12.510 7.070 3.538 1.00 87.69 105 VAL A O 1
ATOM 850 N N . THR A 1 106 ? -12.342 9.297 3.727 1.00 86.00 106 THR A N 1
ATOM 851 C CA . THR A 1 106 ? -13.170 9.391 4.938 1.00 86.00 106 THR A CA 1
ATOM 852 C C . THR A 1 106 ? -14.646 9.122 4.663 1.00 86.00 106 THR A C 1
ATOM 854 O O . THR A 1 106 ? -15.351 8.601 5.529 1.00 86.00 106 THR A O 1
ATOM 857 N N . ASP A 1 107 ? -15.122 9.425 3.458 1.00 86.00 107 ASP A N 1
ATOM 858 C CA . ASP A 1 107 ? -16.489 9.122 3.047 1.00 86.00 107 ASP A CA 1
ATOM 859 C C . ASP A 1 107 ? -16.679 7.621 2.799 1.00 86.00 107 ASP A C 1
ATOM 861 O O . ASP A 1 107 ? -17.694 7.050 3.207 1.00 86.00 107 ASP A O 1
ATOM 865 N N . MET A 1 108 ? -15.662 6.939 2.269 1.00 84.75 108 MET A N 1
ATOM 866 C CA . MET A 1 108 ? -15.667 5.487 2.092 1.00 84.75 108 MET A CA 1
ATOM 867 C C . MET A 1 108 ? -15.646 4.723 3.427 1.00 84.75 108 MET A C 1
ATOM 869 O O . MET A 1 108 ? -16.312 3.693 3.531 1.00 84.75 108 MET A O 1
ATOM 873 N N . CYS A 1 109 ? -15.012 5.249 4.486 1.00 83.06 109 CYS A N 1
ATOM 874 C CA . CYS A 1 109 ? -15.080 4.666 5.840 1.00 83.06 109 CYS A CA 1
ATOM 875 C C . CYS A 1 109 ? -16.518 4.494 6.364 1.00 83.06 109 CYS A C 1
ATOM 877 O O . CYS A 1 109 ? -16.773 3.648 7.221 1.00 83.06 109 CYS A O 1
ATOM 879 N N . LYS A 1 110 ? -17.472 5.284 5.858 1.00 79.50 110 LYS A N 1
ATOM 880 C CA . LYS A 1 110 ? -18.888 5.224 6.254 1.00 79.50 110 LYS A CA 1
ATOM 881 C C . LYS A 1 110 ? -19.648 4.093 5.544 1.00 79.50 110 LYS A C 1
ATOM 883 O O . LYS A 1 110 ? -20.816 3.861 5.855 1.00 79.50 110 LYS A O 1
ATOM 888 N N . THR A 1 111 ? -18.999 3.373 4.625 1.00 64.62 111 THR A N 1
ATOM 889 C CA . THR A 1 111 ? -19.595 2.290 3.834 1.00 64.62 111 THR A CA 1
ATOM 890 C C . THR A 1 111 ? -19.187 0.915 4.393 1.00 64.62 111 THR A C 1
ATOM 892 O O . THR A 1 111 ? -17.998 0.606 4.472 1.00 64.62 111 THR A O 1
ATOM 895 N N . PRO A 1 112 ? -20.137 0.053 4.802 1.00 57.31 112 PRO A N 1
ATOM 896 C CA . PRO A 1 112 ? -19.821 -1.273 5.334 1.00 57.31 112 PRO A CA 1
ATOM 897 C C . PRO A 1 112 ? -19.575 -2.321 4.232 1.00 57.31 112 PRO A C 1
ATOM 899 O O . PRO A 1 112 ? -20.319 -2.393 3.261 1.00 57.31 112 PRO A O 1
ATOM 902 N N . GLY A 1 113 ? -18.603 -3.221 4.446 1.00 56.00 113 GLY A N 1
ATOM 903 C CA . GLY A 1 113 ? -18.425 -4.459 3.661 1.00 56.00 113 GLY A CA 1
ATOM 904 C C . GLY A 1 113 ? -17.044 -4.615 3.013 1.00 56.00 113 GLY A C 1
ATOM 905 O O . GLY A 1 113 ? -16.462 -3.618 2.615 1.00 56.00 113 GLY A O 1
ATOM 906 N N . LEU A 1 114 ? -16.539 -5.869 2.974 1.00 53.78 114 LEU A N 1
ATOM 907 C CA . LEU A 1 114 ? -15.268 -6.432 2.427 1.00 53.78 114 LEU A CA 1
ATOM 908 C C . LEU A 1 114 ? -14.332 -7.165 3.428 1.00 53.78 114 LEU A C 1
ATOM 910 O O . LEU A 1 114 ? -14.371 -6.948 4.636 1.00 53.78 114 LEU A O 1
ATOM 914 N N . SER A 1 115 ? -13.513 -8.069 2.907 1.00 57.00 115 SER A N 1
ATOM 915 C CA . SER A 1 115 ? -12.493 -8.886 3.589 1.00 57.00 115 SER A CA 1
ATOM 916 C C . SER A 1 115 ? -11.354 -9.191 2.597 1.00 57.00 115 SER A C 1
ATOM 918 O O . SER A 1 115 ? -10.816 -10.287 2.586 1.00 57.00 115 SER A O 1
ATOM 920 N N . ARG A 1 116 ? -11.132 -8.270 1.658 1.00 81.00 116 ARG A N 1
ATOM 921 C CA . ARG A 1 116 ? -10.730 -8.488 0.262 1.00 81.00 116 ARG A CA 1
ATOM 922 C C . ARG A 1 116 ? -9.818 -7.330 -0.138 1.00 81.00 116 ARG A C 1
ATOM 924 O O . ARG A 1 116 ? -10.043 -6.225 0.365 1.00 81.00 116 ARG A O 1
ATOM 931 N N . ILE A 1 117 ? -8.849 -7.566 -1.019 1.00 82.69 117 ILE A N 1
ATOM 932 C CA . ILE A 1 117 ? -8.139 -6.468 -1.686 1.00 82.69 117 ILE A CA 1
ATOM 933 C C . ILE A 1 117 ? -8.962 -6.053 -2.898 1.00 82.69 117 ILE A C 1
ATOM 935 O O . ILE A 1 117 ? -9.241 -6.880 -3.762 1.00 82.69 117 ILE A O 1
ATOM 939 N N . THR A 1 118 ? -9.325 -4.775 -2.951 1.00 89.25 118 THR A N 1
ATOM 940 C CA . THR A 1 118 ? -10.008 -4.179 -4.098 1.00 89.25 118 THR A CA 1
ATOM 941 C C . THR A 1 118 ? -9.123 -3.105 -4.702 1.00 89.25 118 THR A C 1
ATOM 943 O O . THR A 1 118 ? -8.926 -2.054 -4.095 1.00 89.25 118 THR A O 1
ATOM 946 N N . GLY A 1 119 ? -8.577 -3.376 -5.884 1.00 90.69 119 GLY A N 1
ATOM 947 C CA . GLY A 1 119 ? -7.872 -2.391 -6.693 1.00 90.69 119 GLY A CA 1
ATOM 948 C C . GLY A 1 119 ? -8.876 -1.455 -7.359 1.00 90.69 119 GLY A C 1
ATOM 949 O O . GLY A 1 119 ? -9.682 -1.891 -8.178 1.00 90.69 119 GLY A O 1
ATOM 950 N N . LEU A 1 120 ? -8.845 -0.174 -7.003 1.00 92.69 120 LEU A N 1
ATOM 951 C CA . LEU A 1 120 ? -9.653 0.854 -7.654 1.00 92.69 120 LEU A CA 1
ATOM 952 C C . LEU A 1 120 ? -8.781 1.552 -8.694 1.00 92.69 120 LEU A C 1
ATOM 954 O O . LEU A 1 120 ? -7.944 2.373 -8.334 1.00 92.69 120 LEU A O 1
ATOM 958 N N . ASP A 1 121 ? -8.962 1.157 -9.951 1.00 94.38 121 ASP A N 1
ATOM 959 C CA . ASP A 1 121 ? -8.246 1.639 -11.134 1.00 94.38 121 ASP A CA 1
ATOM 960 C C . ASP A 1 121 ? -6.709 1.642 -10.974 1.00 94.38 121 ASP A C 1
ATOM 962 O O . ASP A 1 121 ? -6.076 2.702 -10.995 1.00 94.38 121 ASP A O 1
ATOM 966 N N . PRO A 1 122 ? -6.076 0.467 -10.750 1.00 96.19 122 PRO A N 1
ATOM 967 C CA . PRO A 1 122 ? -4.628 0.383 -10.585 1.00 96.19 122 PRO A CA 1
ATOM 968 C C . PRO A 1 122 ? -3.894 1.005 -11.775 1.00 96.19 122 PRO A C 1
ATOM 970 O O . PRO A 1 122 ? -4.235 0.743 -12.924 1.00 96.19 122 PRO A O 1
ATOM 973 N N . VAL A 1 123 ? -2.869 1.806 -11.497 1.00 96.12 123 VAL A N 1
ATOM 974 C CA . VAL A 1 123 ? -2.141 2.584 -12.509 1.00 96.12 123 VAL A CA 1
ATOM 975 C C . VAL A 1 123 ? -1.344 1.702 -13.484 1.00 96.12 123 VAL A C 1
ATOM 977 O O . VAL A 1 123 ? -0.605 0.819 -13.054 1.00 96.12 123 VAL A O 1
ATOM 980 N N . GLU A 1 124 ? -1.421 1.996 -14.788 1.00 93.69 124 GLU A N 1
ATOM 981 C CA . GLU A 1 124 ? -0.622 1.354 -15.852 1.00 93.69 124 GLU A CA 1
ATOM 982 C C . GLU A 1 124 ? 0.873 1.689 -15.701 1.00 93.69 124 GLU A C 1
ATOM 984 O O . GLU A 1 124 ? 1.750 0.818 -15.673 1.00 93.69 124 GLU A O 1
ATOM 989 N N . ALA A 1 125 ? 1.183 2.981 -15.586 1.00 95.00 125 ALA A N 1
ATOM 990 C CA . ALA A 1 125 ? 2.545 3.490 -15.674 1.00 95.00 125 ALA A CA 1
ATOM 991 C C . ALA A 1 125 ? 3.480 2.889 -14.608 1.00 95.00 125 ALA A C 1
ATOM 993 O O . ALA A 1 125 ? 3.300 3.095 -13.411 1.00 95.00 125 ALA A O 1
ATOM 994 N N . SER A 1 126 ? 4.572 2.256 -15.053 1.00 95.12 126 SER A N 1
ATOM 995 C CA . SER A 1 126 ? 5.605 1.610 -14.215 1.00 95.12 126 SER A CA 1
ATOM 996 C C . SER A 1 126 ? 5.190 0.316 -13.496 1.00 95.12 126 SER A C 1
ATOM 998 O O . SER A 1 126 ? 6.013 -0.217 -12.741 1.00 95.12 126 SER A O 1
ATOM 1000 N N . PHE A 1 127 ? 3.975 -0.192 -13.731 1.00 96.19 127 PHE A N 1
ATOM 1001 C CA . PHE A 1 127 ? 3.448 -1.409 -13.098 1.00 96.19 127 PHE A CA 1
ATOM 1002 C C . PHE A 1 127 ? 2.908 -2.425 -14.104 1.00 96.19 127 PHE A C 1
ATOM 1004 O O . PHE A 1 127 ? 3.151 -3.622 -13.935 1.00 96.19 127 PHE A O 1
ATOM 1011 N N . GLU A 1 128 ? 2.222 -1.988 -15.160 1.00 94.50 128 GLU A N 1
ATOM 1012 C CA . GLU A 1 128 ? 1.727 -2.907 -16.183 1.00 94.50 128 GLU A CA 1
ATOM 1013 C C . GLU A 1 128 ? 2.884 -3.721 -16.780 1.00 94.50 128 GLU A C 1
ATOM 1015 O O . GLU A 1 128 ? 3.981 -3.210 -17.020 1.00 94.50 128 GLU A O 1
ATOM 1020 N N . SER A 1 129 ? 2.644 -5.019 -16.994 1.00 94.12 129 SER A N 1
ATOM 1021 C CA . SER A 1 129 ? 3.625 -5.971 -17.534 1.00 94.12 129 SER A CA 1
ATOM 1022 C C . SER A 1 129 ? 4.893 -6.180 -16.686 1.00 94.12 129 SER A C 1
ATOM 1024 O O . SER A 1 129 ? 5.841 -6.819 -17.147 1.00 94.12 129 SER A O 1
ATOM 1026 N N . THR A 1 130 ? 4.936 -5.683 -15.447 1.00 95.44 130 THR A N 1
ATOM 1027 C CA . THR A 1 130 ? 6.002 -6.030 -14.495 1.00 95.44 130 THR A CA 1
ATOM 1028 C C . THR A 1 130 ? 5.754 -7.398 -13.835 1.00 95.44 130 THR A C 1
ATOM 1030 O O . THR A 1 130 ? 4.624 -7.907 -13.877 1.00 95.44 130 THR A O 1
ATOM 1033 N N . PRO A 1 131 ? 6.795 -8.032 -13.254 1.00 96.12 131 PRO A N 1
ATOM 1034 C CA . PRO A 1 131 ? 6.630 -9.250 -12.462 1.00 96.12 131 PRO A CA 1
ATOM 1035 C C . PRO A 1 131 ? 5.631 -9.067 -11.314 1.00 96.12 131 PRO A C 1
ATOM 1037 O O . PRO A 1 131 ? 5.466 -7.958 -10.812 1.00 96.12 131 PRO A O 1
ATOM 1040 N N . GLU A 1 132 ? 5.008 -10.163 -10.878 1.00 91.56 132 GLU A N 1
ATOM 1041 C CA . GLU A 1 132 ? 3.972 -10.170 -9.830 1.00 91.56 132 GLU A CA 1
ATOM 1042 C C . GLU A 1 132 ? 4.446 -9.496 -8.533 1.00 91.56 132 GLU A C 1
ATOM 1044 O O . GLU A 1 132 ? 3.696 -8.742 -7.939 1.00 91.56 132 GLU A O 1
ATOM 1049 N N . GLU A 1 133 ? 5.726 -9.629 -8.164 1.00 91.75 133 GLU A N 1
ATOM 1050 C CA . GLU A 1 133 ? 6.293 -8.975 -6.970 1.00 91.75 133 GLU A CA 1
ATOM 1051 C C . GLU A 1 133 ? 6.267 -7.431 -6.998 1.00 91.75 133 GLU A C 1
ATOM 1053 O O . GLU A 1 133 ? 6.455 -6.795 -5.963 1.00 91.75 133 GLU A O 1
ATOM 1058 N N . VAL A 1 134 ? 6.057 -6.809 -8.164 1.00 94.31 134 VAL A N 1
ATOM 1059 C CA . VAL A 1 134 ? 6.102 -5.345 -8.342 1.00 94.31 134 VAL A CA 1
ATOM 1060 C C . VAL A 1 134 ? 4.714 -4.701 -8.329 1.00 94.31 134 VAL A C 1
ATOM 1062 O O . VAL A 1 134 ? 4.604 -3.500 -8.066 1.00 94.31 134 VAL A O 1
ATOM 1065 N N . ARG A 1 135 ? 3.655 -5.455 -8.630 1.00 92.69 135 ARG A N 1
ATOM 1066 C CA . ARG A 1 135 ? 2.309 -4.933 -8.915 1.00 92.69 135 ARG A CA 1
ATOM 1067 C C . ARG A 1 135 ? 1.244 -5.702 -8.140 1.00 92.69 135 ARG A C 1
ATOM 1069 O O . ARG A 1 135 ? 1.512 -6.777 -7.635 1.00 92.69 135 ARG A O 1
ATOM 1076 N N . LEU A 1 136 ? 0.022 -5.167 -8.124 1.00 91.25 136 LEU A N 1
ATOM 1077 C CA . LEU A 1 136 ? -1.131 -5.922 -7.639 1.00 91.25 136 LEU A CA 1
ATOM 1078 C C . LEU A 1 136 ? -1.324 -7.188 -8.491 1.00 91.25 136 LEU A C 1
ATOM 1080 O O . LEU A 1 136 ? -1.305 -7.128 -9.729 1.00 91.25 136 LEU A O 1
ATOM 1084 N N . ASP A 1 137 ? -1.533 -8.315 -7.825 1.00 93.12 137 ASP A N 1
ATOM 1085 C CA . ASP A 1 137 ? -1.696 -9.628 -8.436 1.00 93.12 137 ASP A CA 1
ATOM 1086 C C . ASP A 1 137 ? -2.679 -10.506 -7.631 1.00 93.12 137 ASP A C 1
ATOM 1088 O O . ASP A 1 137 ? -2.797 -10.339 -6.415 1.00 93.12 137 ASP A O 1
ATOM 1092 N N . PRO A 1 138 ? -3.405 -11.463 -8.250 1.00 91.81 138 PRO A N 1
ATOM 1093 C CA . PRO A 1 138 ? -4.290 -12.372 -7.519 1.00 91.81 138 PRO A CA 1
ATOM 1094 C C . PRO A 1 138 ? -3.629 -13.153 -6.376 1.00 91.81 138 PRO A C 1
ATOM 1096 O O . PRO A 1 138 ? -4.343 -13.619 -5.492 1.00 91.81 138 PRO A O 1
ATOM 1099 N N . SER A 1 139 ? -2.304 -13.320 -6.384 1.00 88.62 139 SER A N 1
ATOM 1100 C CA . SER A 1 139 ? -1.565 -13.981 -5.303 1.00 88.62 139 SER A CA 1
ATOM 1101 C C . SER A 1 139 ? -1.443 -13.154 -4.011 1.00 88.62 139 SER A C 1
ATOM 1103 O O . SER A 1 139 ? -1.161 -13.732 -2.960 1.00 88.62 139 SER A O 1
ATOM 1105 N N . ASP A 1 140 ? -1.728 -11.846 -4.043 1.00 83.94 140 ASP A N 1
ATOM 1106 C CA . ASP A 1 140 ? -1.563 -10.940 -2.893 1.00 83.94 140 ASP A CA 1
ATOM 1107 C C . ASP A 1 140 ? -2.592 -11.162 -1.768 1.00 83.94 140 ASP A C 1
ATOM 1109 O O . ASP A 1 140 ? -2.386 -10.730 -0.629 1.00 83.94 140 ASP A O 1
ATOM 1113 N N . ALA A 1 141 ? -3.721 -11.817 -2.065 1.00 86.12 141 ALA A N 1
ATOM 1114 C CA . ALA A 1 141 ? -4.749 -12.155 -1.083 1.00 86.12 141 ALA A CA 1
ATOM 1115 C C . ALA A 1 141 ? -5.624 -13.331 -1.530 1.00 86.12 141 ALA A C 1
ATOM 1117 O O . ALA A 1 141 ? -5.768 -13.608 -2.715 1.00 86.12 141 ALA A O 1
ATOM 1118 N N . ASP A 1 142 ? -6.335 -13.939 -0.574 1.00 84.00 142 ASP A N 1
ATOM 1119 C CA . ASP A 1 142 ? -7.335 -14.986 -0.843 1.00 84.00 142 ASP A CA 1
ATOM 1120 C C . ASP A 1 142 ? -8.395 -14.558 -1.874 1.00 84.00 142 ASP A C 1
ATOM 1122 O O . ASP A 1 142 ? -8.969 -15.387 -2.583 1.00 84.00 142 ASP A O 1
ATOM 1126 N N . PHE A 1 143 ? -8.696 -13.256 -1.928 1.00 87.31 143 PHE A N 1
ATOM 1127 C CA . PHE A 1 143 ? -9.597 -12.684 -2.914 1.00 87.31 143 PHE A CA 1
ATOM 1128 C C . PHE A 1 143 ? -9.163 -11.271 -3.295 1.00 87.31 143 PHE A C 1
ATOM 1130 O O . PHE A 1 143 ? -9.178 -10.354 -2.464 1.00 87.31 143 PHE A O 1
ATOM 1137 N N . VAL A 1 144 ? -8.836 -11.115 -4.575 1.00 89.31 144 VAL A N 1
ATOM 1138 C CA . VAL A 1 144 ? -8.495 -9.845 -5.213 1.00 89.31 144 VAL A CA 1
ATOM 1139 C C . VAL A 1 144 ? -9.556 -9.522 -6.252 1.00 89.31 144 VAL A C 1
ATOM 1141 O O . VAL A 1 144 ? -9.978 -10.385 -7.024 1.00 89.31 144 VAL A O 1
ATOM 1144 N N . ASP A 1 145 ? -10.005 -8.277 -6.275 1.00 93.25 145 ASP A N 1
ATOM 1145 C CA . ASP A 1 145 ? -10.807 -7.746 -7.366 1.00 93.25 145 ASP A CA 1
ATOM 1146 C C . ASP A 1 145 ? -10.371 -6.375 -7.795 1.00 93.25 145 ASP A C 1
ATOM 1148 O O . ASP A 1 145 ? -9.791 -5.619 -7.023 1.00 93.25 145 ASP A O 1
ATOM 1152 N N . VAL A 1 146 ? -10.676 -6.063 -9.044 1.00 94.62 146 VAL A N 1
ATOM 1153 C CA . VAL A 1 146 ? -10.233 -4.829 -9.661 1.00 94.62 146 VAL A CA 1
ATOM 1154 C C . VAL A 1 146 ? -11.409 -4.187 -10.374 1.00 94.62 146 VAL A C 1
ATOM 1156 O O . VAL A 1 146 ? -12.189 -4.858 -11.055 1.00 94.62 146 VAL A O 1
ATOM 1159 N N . ILE A 1 147 ? -11.558 -2.884 -10.170 1.00 94.38 147 ILE A N 1
ATOM 1160 C CA . ILE A 1 147 ? -12.495 -2.040 -10.901 1.00 94.38 147 ILE A CA 1
ATOM 1161 C C . ILE A 1 147 ? -11.658 -1.168 -11.830 1.00 94.38 147 ILE A C 1
ATOM 1163 O O . ILE A 1 147 ? -10.857 -0.375 -11.350 1.00 94.38 147 ILE A O 1
ATOM 1167 N N . HIS A 1 148 ? -11.858 -1.318 -13.137 1.00 95.88 148 HIS A N 1
ATOM 1168 C CA . HIS A 1 148 ? -11.160 -0.558 -14.172 1.00 95.88 148 HIS A CA 1
ATOM 1169 C C . HIS A 1 148 ? -12.076 0.554 -14.684 1.00 95.88 148 HIS A C 1
ATOM 1171 O O . HIS A 1 148 ? -13.194 0.275 -15.134 1.00 95.88 148 HIS A O 1
ATOM 1177 N N . THR A 1 149 ? -11.627 1.803 -14.598 1.00 95.31 149 THR A N 1
ATOM 1178 C CA . THR A 1 149 ? -12.420 2.982 -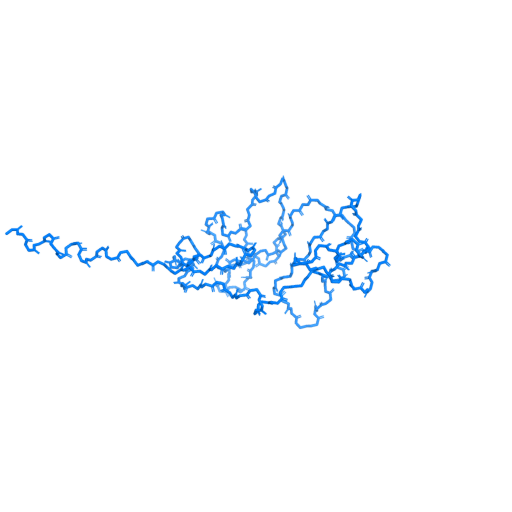14.986 1.00 95.31 149 THR A CA 1
ATOM 1179 C C . THR A 1 149 ? -11.729 3.880 -15.999 1.00 95.31 149 THR A C 1
ATOM 1181 O O . THR A 1 149 ? -12.436 4.581 -16.722 1.00 95.31 149 THR A O 1
ATOM 1184 N N . ASP A 1 150 ? -10.402 3.806 -16.116 1.00 94.94 150 ASP A N 1
ATOM 1185 C CA . ASP A 1 150 ? -9.615 4.618 -17.049 1.00 94.94 150 ASP A CA 1
ATOM 1186 C C . ASP A 1 150 ? -8.519 3.801 -17.756 1.00 94.94 150 ASP A C 1
ATOM 1188 O O . ASP A 1 150 ? -7.365 4.202 -17.859 1.00 94.94 150 ASP A O 1
ATOM 1192 N N . ALA A 1 151 ? -8.899 2.618 -18.248 1.00 95.31 151 ALA A N 1
ATOM 1193 C CA . ALA A 1 151 ? -7.990 1.606 -18.795 1.00 95.31 151 ALA A CA 1
ATOM 1194 C C . ALA A 1 151 ? -7.593 1.808 -20.275 1.00 95.31 151 ALA A C 1
ATOM 1196 O O . ALA A 1 151 ? -7.202 0.865 -20.969 1.00 95.31 151 ALA A O 1
ATOM 1197 N N . ALA A 1 152 ? -7.771 3.017 -20.815 1.00 94.06 152 ALA A N 1
ATOM 1198 C CA . ALA A 1 152 ? -7.245 3.333 -22.141 1.00 94.06 152 ALA A CA 1
ATOM 1199 C C . ALA A 1 152 ? -5.713 3.470 -22.061 1.00 94.06 152 ALA A C 1
ATOM 1201 O O . ALA A 1 152 ? -5.220 3.966 -21.057 1.00 94.06 152 ALA A O 1
ATOM 1202 N N . PRO A 1 153 ? -4.945 3.125 -23.112 1.00 91.38 153 PRO A N 1
ATOM 1203 C CA . PRO A 1 153 ? -3.494 3.277 -23.058 1.00 91.38 153 PRO A CA 1
ATOM 1204 C C . PRO A 1 153 ? -3.077 4.709 -22.713 1.00 91.38 153 PRO A C 1
ATOM 1206 O O . PRO A 1 153 ? -3.556 5.663 -23.350 1.00 91.38 153 PRO A O 1
ATOM 1209 N N . LEU A 1 154 ? -2.125 4.863 -21.789 1.00 90.50 154 LEU A N 1
ATOM 1210 C CA . LEU A 1 154 ? -1.625 6.175 -21.363 1.00 90.50 154 LEU A CA 1
ATOM 1211 C C . LEU A 1 154 ? -1.218 7.062 -22.547 1.00 90.50 154 LEU A C 1
ATOM 1213 O O . LEU A 1 154 ? -1.462 8.270 -22.554 1.00 90.50 154 LEU A O 1
ATOM 1217 N N . ILE A 1 155 ? -0.628 6.472 -23.587 1.00 88.38 155 ILE A N 1
ATOM 1218 C CA . ILE A 1 155 ? -0.275 7.171 -24.824 1.00 88.38 155 ILE A CA 1
ATOM 1219 C C . ILE A 1 155 ? -1.025 6.530 -25.998 1.00 88.38 155 ILE A C 1
ATOM 1221 O O . ILE A 1 155 ? -0.865 5.333 -26.234 1.00 88.38 155 ILE A O 1
ATOM 1225 N N . PRO A 1 156 ? -1.770 7.303 -26.812 1.00 94.00 156 PRO A N 1
ATOM 1226 C CA . PRO A 1 156 ? -2.005 8.752 -26.745 1.00 94.00 156 PRO A CA 1
ATOM 1227 C C . PRO A 1 156 ? -3.243 9.172 -25.926 1.00 94.00 156 PRO A C 1
ATOM 1229 O O . PRO A 1 156 ? -3.590 10.351 -25.950 1.00 94.00 156 PRO A O 1
ATOM 1232 N N . PHE A 1 157 ? -3.954 8.242 -25.286 1.00 92.69 157 PHE A N 1
ATOM 1233 C CA . PHE A 1 157 ? -5.315 8.491 -24.791 1.00 92.69 157 PHE A CA 1
ATOM 1234 C C . PHE A 1 157 ? -5.379 9.060 -23.375 1.00 92.69 157 PHE A C 1
ATOM 1236 O O . PHE A 1 157 ? -6.446 9.517 -22.978 1.00 92.69 157 PHE A O 1
ATOM 1243 N N . LEU A 1 158 ? -4.246 9.092 -22.665 1.00 92.06 158 LEU A N 1
ATOM 1244 C CA . LEU A 1 158 ? -4.134 9.552 -21.282 1.00 92.06 158 LEU A CA 1
ATOM 1245 C C . LEU A 1 158 ? -5.011 8.764 -20.302 1.00 92.06 158 LEU A C 1
ATOM 1247 O O . LEU A 1 158 ? -5.458 9.352 -19.324 1.00 92.06 158 LEU A O 1
ATOM 1251 N N . GLY A 1 159 ? -5.231 7.467 -20.542 1.00 92.69 159 GLY A N 1
ATOM 1252 C CA . GLY A 1 159 ? -5.803 6.611 -19.507 1.00 92.69 159 GLY A CA 1
ATOM 1253 C C . GLY A 1 159 ? -4.747 6.260 -18.460 1.00 92.69 159 GLY A C 1
ATOM 1254 O O . GLY A 1 159 ? -3.592 5.979 -18.789 1.00 92.69 159 GLY A O 1
ATOM 1255 N N . PHE A 1 160 ? -5.096 6.404 -17.188 1.00 93.94 160 PHE A N 1
ATOM 1256 C CA . PHE A 1 160 ? -4.169 6.196 -16.076 1.00 93.94 160 PHE A CA 1
ATOM 1257 C C . PHE A 1 160 ? -4.170 4.746 -15.595 1.00 93.94 160 PHE A C 1
ATOM 1259 O O . PHE A 1 160 ? -3.145 4.287 -15.082 1.00 93.94 160 PHE A O 1
ATOM 1266 N N . GLY A 1 161 ? -5.299 4.053 -15.736 1.00 93.00 161 GLY A N 1
ATOM 1267 C CA . GLY A 1 161 ? -5.503 2.689 -15.270 1.00 93.00 161 GLY A CA 1
ATOM 1268 C C . GLY A 1 161 ? -4.953 1.640 -16.238 1.00 93.00 161 GLY A C 1
ATOM 1269 O O . GLY A 1 161 ? -4.868 1.863 -17.441 1.00 93.00 161 GLY A O 1
ATOM 1270 N N . THR A 1 162 ? -4.596 0.472 -15.710 1.00 91.75 162 THR A N 1
ATOM 1271 C CA . THR A 1 162 ? -4.298 -0.737 -16.499 1.00 91.75 162 THR A CA 1
ATOM 1272 C C . THR A 1 162 ? -5.586 -1.509 -16.815 1.00 91.75 162 THR A C 1
ATOM 1274 O O . THR A 1 162 ? -6.631 -1.218 -16.227 1.00 91.75 162 THR A O 1
ATOM 1277 N N . ASN A 1 163 ? -5.531 -2.493 -17.718 1.00 82.75 163 ASN A N 1
ATOM 1278 C CA . ASN A 1 163 ? -6.661 -3.347 -18.126 1.00 82.75 163 ASN A CA 1
ATOM 1279 C C . ASN A 1 163 ? -6.459 -4.819 -17.747 1.00 82.75 163 ASN A C 1
ATOM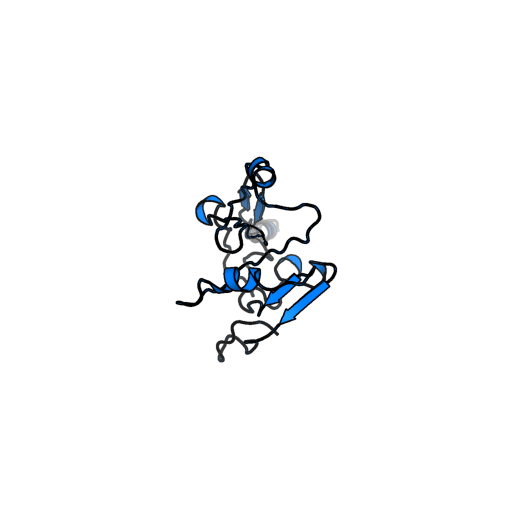 1281 O O . ASN A 1 163 ? -5.299 -5.283 -17.772 1.00 82.75 163 ASN A O 1
#

Sequence (163 aa):
MLIFWTITLFLLGAAKGKEVCYEDLGCFSDTEPWGGTAIRPLKILPWSPEKIGTRFLLYTNENPNNFQILLLSDPSTIEASNFQMDRKTRFIIHGFIDKGDESWVTDMCKTPGLSRITGLDPVEASFESTPEEVRLDPSDADFVDVIHTDAAPLIPFLGFGTN